Protein AF-A0A969YXL1-F1 (afdb_monomer)

Solvent-accessible surface area (backbone atoms only — not comparable to full-atom values): 4691 Å² total; per-residue (Å²): 108,62,54,79,76,50,51,51,56,39,69,39,36,36,38,21,20,74,84,59,49,70,38,40,58,62,44,44,59,56,29,59,74,64,72,26,51,74,46,72,30,48,39,83,42,71,49,66,64,57,42,70,75,39,45,71,64,31,46,45,78,38,82,44,72,36,60,48,65,90,30,40,29,66,69,46,53,54,50,50,56,65,58,40,106

Nearest PDB structures (foldseek):
  5j72-assembly1_A  TM=8.921E-01  e=1.726E-02  Clostridioides difficile 630
  7acx-assembly2_D  TM=8.076E-01  e=8.796E-03  Clostridioides difficile
  4u1t-assembly1_D  TM=4.734E-01  e=1.288E+00  Micromonospora echinospora
  3wgb-assembly1_C  TM=4.514E-01  e=3.786E+00  Aeromonas jandaei
  3wgb-assembly1_B  TM=4.820E-01  e=7.427E+00  Aeromonas jandaei

Structure (mmCIF, N/CA/C/O backbone):
data_AF-A0A969YXL1-F1
#
_entry.id   AF-A0A969YXL1-F1
#
loop_
_atom_site.group_PDB
_atom_site.id
_atom_site.type_symbol
_atom_site.label_atom_id
_atom_site.label_alt_id
_atom_site.label_comp_id
_atom_site.label_asym_id
_atom_site.label_entity_id
_atom_site.label_seq_id
_atom_site.pdbx_PDB_ins_code
_atom_site.Cartn_x
_atom_site.Cartn_y
_atom_site.Cartn_z
_atom_site.occupancy
_atom_site.B_iso_or_equiv
_atom_site.auth_seq_id
_atom_site.auth_comp_id
_atom_site.auth_asym_id
_atom_site.auth_atom_id
_atom_site.pdbx_PDB_model_num
ATOM 1 N N . MET A 1 1 ? 1.072 -4.458 -14.052 1.00 58.97 1 MET A N 1
ATOM 2 C CA . MET A 1 1 ? -0.038 -5.192 -13.405 1.00 58.97 1 MET A CA 1
ATOM 3 C C . MET A 1 1 ? -1.035 -4.288 -12.678 1.00 58.97 1 MET A C 1
ATOM 5 O O . MET A 1 1 ? -2.131 -4.155 -13.194 1.00 58.97 1 MET A O 1
ATOM 9 N N . ALA A 1 2 ? -0.725 -3.629 -11.548 1.00 63.41 2 ALA A N 1
ATOM 10 C CA . ALA A 1 2 ? -1.739 -2.824 -10.826 1.00 63.41 2 ALA A CA 1
ATOM 11 C C . ALA A 1 2 ? -2.360 -1.701 -11.687 1.00 63.41 2 ALA A C 1
ATOM 13 O O . ALA A 1 2 ? -3.580 -1.579 -11.760 1.00 63.41 2 ALA A O 1
ATOM 14 N N . LYS A 1 3 ? -1.525 -0.964 -12.430 1.00 66.38 3 LYS A N 1
ATOM 15 C CA . LYS A 1 3 ? -1.961 0.067 -13.386 1.00 66.38 3 LYS A CA 1
ATOM 16 C C . LYS A 1 3 ? -2.856 -0.457 -14.510 1.00 66.38 3 LYS A C 1
ATOM 18 O O . LYS A 1 3 ? -3.762 0.237 -14.944 1.00 66.38 3 LYS A O 1
ATOM 23 N N . GLU A 1 4 ? -2.622 -1.680 -14.971 1.00 71.69 4 GLU A N 1
ATOM 24 C CA . GLU A 1 4 ? -3.382 -2.271 -16.081 1.00 71.69 4 GLU A CA 1
ATOM 25 C C . GLU A 1 4 ? -4.773 -2.740 -15.644 1.00 71.69 4 GLU A C 1
ATOM 27 O O . GLU A 1 4 ? -5.686 -2.776 -16.460 1.00 71.69 4 GLU A O 1
ATOM 32 N N . ILE A 1 5 ? -4.937 -3.089 -14.363 1.00 75.31 5 ILE A N 1
ATOM 33 C CA . ILE A 1 5 ? -6.198 -3.604 -13.815 1.00 75.31 5 ILE A CA 1
ATOM 34 C C . ILE A 1 5 ? -7.059 -2.469 -13.249 1.00 75.31 5 ILE A C 1
ATOM 36 O O . ILE A 1 5 ? -8.267 -2.454 -13.465 1.00 75.31 5 ILE A O 1
ATOM 40 N N . PHE A 1 6 ? -6.448 -1.523 -12.531 1.00 73.50 6 PHE A N 1
ATOM 41 C CA . PHE A 1 6 ? -7.167 -0.483 -11.784 1.00 73.50 6 PHE A CA 1
ATOM 42 C C . PHE A 1 6 ? -7.062 0.916 -12.412 1.00 73.50 6 PHE A C 1
ATOM 44 O O . PHE A 1 6 ? -7.733 1.839 -11.958 1.00 73.50 6 PHE A O 1
ATOM 51 N N . GLY A 1 7 ? -6.245 1.095 -13.455 1.00 74.19 7 GLY A N 1
ATOM 52 C CA . GLY A 1 7 ? -6.027 2.399 -14.083 1.00 74.19 7 GLY A CA 1
ATOM 53 C C . GLY A 1 7 ? -5.327 3.401 -13.158 1.00 74.19 7 GLY A C 1
ATOM 54 O O . GLY A 1 7 ? -4.644 3.023 -12.206 1.00 74.19 7 GLY A O 1
ATOM 55 N N . ASP A 1 8 ? -5.493 4.690 -13.455 1.00 74.31 8 ASP A N 1
ATOM 56 C CA . ASP A 1 8 ? -4.848 5.805 -12.742 1.00 74.31 8 ASP A CA 1
ATOM 57 C C . ASP A 1 8 ? -5.719 6.398 -11.608 1.00 74.31 8 ASP A C 1
ATOM 59 O O . ASP A 1 8 ? -5.338 7.379 -10.971 1.00 74.31 8 ASP A O 1
ATOM 63 N N . SER A 1 9 ? -6.882 5.809 -11.305 1.00 72.25 9 SER A N 1
ATOM 64 C CA . SER A 1 9 ? -7.783 6.292 -10.247 1.00 72.25 9 SER A CA 1
ATOM 65 C C . SER A 1 9 ? -8.353 5.150 -9.411 1.00 72.25 9 SER A C 1
ATOM 67 O O . SER A 1 9 ? -8.983 4.249 -9.960 1.00 72.25 9 SER A O 1
ATOM 69 N N . SER A 1 10 ? -8.204 5.227 -8.086 1.00 77.56 10 SER A N 1
ATOM 70 C CA . SER A 1 10 ? -8.791 4.263 -7.148 1.00 77.56 10 SER A CA 1
ATOM 71 C C . SER A 1 10 ? -9.351 4.958 -5.907 1.00 77.56 10 SER A C 1
ATOM 73 O O . SER A 1 10 ? -8.801 5.945 -5.427 1.00 77.56 10 SER A O 1
ATOM 75 N N . ASP A 1 11 ? -10.437 4.438 -5.334 1.00 80.12 11 ASP A N 1
ATOM 76 C CA . ASP A 1 11 ? -10.952 4.961 -4.063 1.00 80.12 11 ASP A CA 1
ATOM 77 C C . ASP A 1 11 ? -10.048 4.583 -2.879 1.00 80.12 11 ASP A C 1
ATOM 79 O O . ASP A 1 11 ? -9.861 5.394 -1.970 1.00 80.12 11 ASP A O 1
ATOM 83 N N . ASN A 1 12 ? -9.440 3.392 -2.906 1.00 83.88 12 ASN A N 1
ATOM 84 C CA . ASN A 1 12 ? -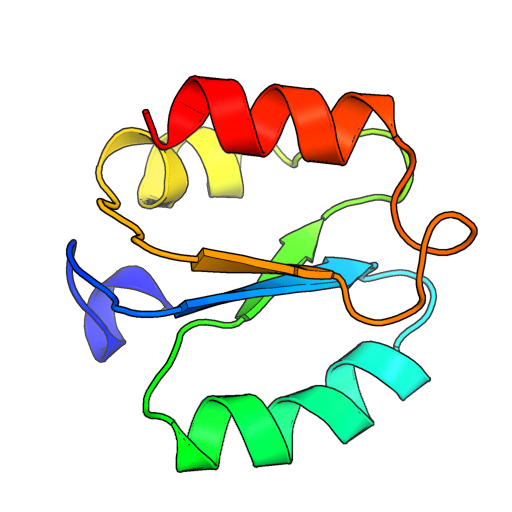8.515 2.939 -1.869 1.00 83.88 12 ASN A CA 1
ATOM 85 C C . ASN A 1 12 ? -7.201 2.437 -2.474 1.00 83.88 12 ASN A C 1
ATOM 87 O O . ASN A 1 12 ? -7.190 1.822 -3.539 1.00 83.88 12 ASN A O 1
ATOM 91 N N . LEU A 1 13 ? -6.104 2.641 -1.757 1.00 85.38 13 LEU A N 1
ATOM 92 C CA . LEU A 1 13 ? -4.803 2.055 -2.035 1.00 85.38 13 LEU A CA 1
ATOM 93 C C . LEU A 1 13 ? -4.356 1.267 -0.811 1.00 85.38 13 LEU A C 1
ATOM 95 O O . LEU A 1 13 ? -4.164 1.830 0.268 1.00 85.38 13 LEU A O 1
ATOM 99 N N . PHE A 1 14 ? -4.170 -0.033 -0.988 1.00 85.62 14 PHE A N 1
ATOM 100 C CA . PHE A 1 14 ? -3.673 -0.900 0.067 1.00 85.62 14 PHE A CA 1
ATOM 101 C C . PHE A 1 14 ? -2.158 -1.040 -0.038 1.00 85.62 14 PHE A C 1
ATOM 103 O O . PHE A 1 14 ? -1.608 -1.241 -1.120 1.00 85.62 14 PHE A O 1
ATOM 110 N N . VAL A 1 15 ? -1.477 -0.946 1.097 1.00 84.50 15 VAL A N 1
ATOM 111 C CA . V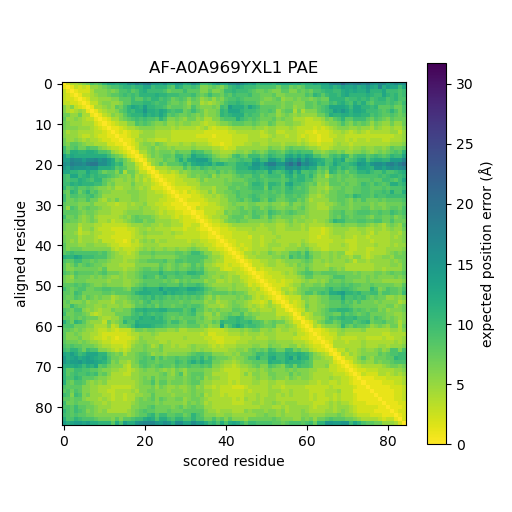AL A 1 15 ? -0.016 -0.931 1.168 1.00 84.50 15 VAL A CA 1
ATOM 112 C C . VAL A 1 15 ? 0.431 -1.990 2.156 1.00 84.50 15 VAL A C 1
ATOM 114 O O . VAL A 1 15 ? 0.036 -1.956 3.319 1.00 84.50 15 VAL A O 1
ATOM 117 N N . ALA A 1 16 ? 1.265 -2.919 1.707 1.00 83.75 16 ALA A N 1
ATOM 118 C CA . ALA A 1 16 ? 1.822 -3.965 2.556 1.00 83.75 16 ALA A CA 1
ATOM 119 C C . ALA A 1 16 ? 3.329 -4.111 2.330 1.00 83.75 16 ALA A C 1
ATOM 121 O O . ALA A 1 16 ? 3.877 -3.648 1.330 1.00 83.75 16 ALA A O 1
ATOM 122 N N . THR A 1 17 ? 4.011 -4.776 3.256 1.00 80.88 17 THR A N 1
ATOM 123 C CA . THR A 1 17 ? 5.430 -5.118 3.110 1.00 80.88 17 THR A CA 1
ATOM 124 C C . THR A 1 17 ? 5.592 -6.437 2.367 1.00 80.88 17 THR A C 1
ATOM 126 O O . THR A 1 17 ? 4.940 -7.429 2.685 1.00 80.88 17 THR A O 1
ATOM 129 N N . GLY A 1 18 ? 6.513 -6.468 1.402 1.00 68.19 18 GLY A N 1
ATOM 130 C CA . GLY A 1 18 ? 6.897 -7.705 0.712 1.00 68.19 18 GLY A CA 1
ATOM 131 C C . GLY A 1 18 ? 7.724 -8.676 1.568 1.00 68.19 18 GLY A C 1
ATOM 132 O O . GLY A 1 18 ? 8.056 -9.758 1.097 1.00 68.19 18 GLY A O 1
ATOM 133 N N . VAL A 1 19 ? 8.086 -8.295 2.798 1.00 66.62 19 VAL A N 1
ATOM 134 C CA . VAL A 1 19 ? 8.913 -9.097 3.718 1.00 66.62 19 VAL A CA 1
ATOM 135 C C . VAL A 1 19 ? 8.044 -9.845 4.735 1.00 66.62 19 VAL A C 1
ATOM 137 O O . VAL A 1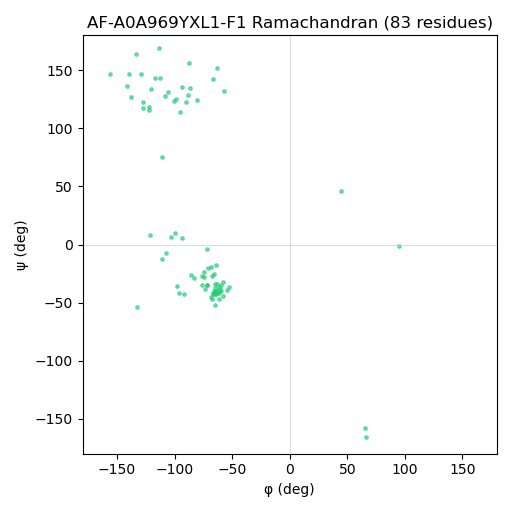 19 ? 8.336 -10.992 5.055 1.00 66.62 19 VAL A O 1
ATOM 140 N N . ASN A 1 20 ? 6.941 -9.235 5.184 1.00 63.59 20 ASN A N 1
ATOM 141 C CA . ASN A 1 20 ? 5.966 -9.845 6.092 1.00 63.59 20 ASN A CA 1
ATOM 142 C C . ASN A 1 20 ? 4.649 -10.106 5.340 1.00 63.59 20 ASN A C 1
ATOM 144 O O . ASN A 1 20 ? 3.650 -9.405 5.482 1.00 63.59 20 ASN A O 1
ATOM 148 N N . PHE A 1 21 ? 4.670 -11.146 4.507 1.00 63.56 21 PHE A N 1
ATOM 149 C CA . PHE A 1 21 ? 3.581 -11.520 3.599 1.00 63.56 21 PHE A CA 1
ATOM 150 C C . PHE A 1 21 ? 2.225 -11.964 4.210 1.00 63.56 21 PHE A C 1
ATOM 152 O O . PHE A 1 21 ? 1.249 -11.934 3.455 1.00 63.56 21 PHE A O 1
ATOM 159 N N . PRO A 1 22 ? 2.077 -12.364 5.498 1.00 68.44 22 PRO A N 1
ATOM 160 C CA . PRO A 1 22 ? 0.772 -12.788 6.023 1.00 68.44 22 PRO A CA 1
ATOM 161 C C . PRO A 1 22 ? -0.294 -11.689 5.944 1.00 68.44 22 PRO A C 1
ATOM 163 O O . PRO A 1 22 ? -1.443 -11.964 5.598 1.00 68.44 22 PRO A O 1
ATOM 166 N N . ASP A 1 23 ? 0.103 -10.439 6.195 1.00 65.94 23 ASP A N 1
ATOM 167 C CA . ASP A 1 23 ? -0.807 -9.289 6.210 1.00 65.94 23 ASP A CA 1
ATOM 168 C C . ASP A 1 23 ? -1.241 -8.898 4.794 1.00 65.94 23 ASP A C 1
ATOM 170 O O . ASP A 1 23 ? -2.406 -8.578 4.552 1.00 65.94 23 ASP A O 1
ATOM 174 N N . ALA A 1 24 ? -0.315 -8.986 3.833 1.00 69.50 24 ALA A N 1
ATOM 175 C CA . ALA A 1 24 ? -0.602 -8.778 2.417 1.00 69.50 24 ALA A CA 1
ATOM 176 C C . ALA A 1 24 ? -1.566 -9.848 1.882 1.00 69.50 24 ALA A C 1
ATOM 178 O O . ALA A 1 24 ? -2.487 -9.535 1.129 1.00 69.50 24 ALA A O 1
ATOM 179 N N . LEU A 1 25 ? -1.386 -11.105 2.303 1.00 73.12 25 LEU A N 1
ATOM 180 C CA . LEU A 1 25 ? -2.245 -12.214 1.902 1.00 73.12 25 LEU A CA 1
ATOM 181 C C . LEU A 1 25 ? -3.661 -12.059 2.471 1.00 73.12 25 LEU A C 1
ATOM 183 O O . LEU A 1 25 ? -4.629 -12.161 1.719 1.00 73.12 25 LEU A O 1
ATOM 187 N N . ALA A 1 26 ? -3.797 -11.743 3.760 1.00 75.75 26 ALA A N 1
ATOM 188 C CA . ALA A 1 26 ? -5.104 -11.503 4.373 1.00 75.75 26 ALA A CA 1
ATOM 189 C C . ALA A 1 26 ? -5.804 -10.268 3.774 1.00 75.75 26 ALA A C 1
ATOM 191 O O . ALA A 1 26 ? -6.996 -10.311 3.464 1.00 75.75 26 ALA A O 1
ATOM 192 N N . GLY A 1 27 ? -5.055 -9.186 3.542 1.00 71.25 27 GLY A N 1
ATOM 193 C CA . GLY A 1 27 ? -5.579 -7.965 2.934 1.00 71.25 27 GLY A CA 1
ATOM 194 C C . GLY A 1 27 ? -5.905 -8.094 1.445 1.00 71.25 27 GLY A C 1
ATOM 195 O O . GLY A 1 27 ? -6.727 -7.328 0.949 1.00 71.25 27 GLY A O 1
ATOM 196 N N . SER A 1 28 ? -5.343 -9.081 0.737 1.00 76.31 28 SER A N 1
ATOM 197 C CA . SER A 1 28 ? -5.626 -9.320 -0.689 1.00 76.31 28 SER A CA 1
ATOM 198 C C . SER A 1 28 ? -7.085 -9.641 -0.981 1.00 76.31 28 SER A C 1
ATOM 200 O O . SER A 1 28 ? -7.638 -9.150 -1.963 1.00 76.31 28 SER A O 1
ATOM 202 N N . ILE A 1 29 ? -7.740 -10.376 -0.083 1.00 78.81 29 ILE A N 1
ATOM 203 C CA . ILE A 1 29 ? -9.167 -10.687 -0.190 1.00 78.81 29 ILE A CA 1
ATOM 204 C C . ILE A 1 29 ? -9.992 -9.405 -0.039 1.00 78.81 29 ILE A C 1
ATOM 206 O O . ILE A 1 29 ? -10.927 -9.166 -0.803 1.00 78.81 29 ILE A O 1
ATOM 210 N N . PHE A 1 30 ? -9.617 -8.551 0.915 1.00 77.69 30 PHE A N 1
ATOM 211 C CA . PHE A 1 30 ? -10.314 -7.294 1.169 1.00 77.69 30 PHE A CA 1
ATOM 212 C C . PHE A 1 30 ? -10.132 -6.297 0.018 1.00 77.69 30 PHE A C 1
ATOM 214 O O . PHE A 1 30 ? -11.114 -5.746 -0.470 1.00 77.69 30 PHE A O 1
ATOM 221 N N . ALA A 1 31 ? -8.907 -6.143 -0.490 1.00 78.19 31 ALA A N 1
ATOM 222 C CA . ALA A 1 31 ? -8.624 -5.282 -1.634 1.00 78.19 31 ALA A CA 1
ATOM 223 C C . ALA A 1 31 ? -9.292 -5.777 -2.925 1.00 78.19 31 ALA A C 1
ATOM 225 O O . ALA A 1 31 ? -9.809 -4.976 -3.704 1.00 78.19 31 ALA A O 1
ATOM 226 N N . GLY A 1 32 ? -9.343 -7.099 -3.128 1.00 77.81 32 GLY A N 1
ATOM 227 C CA . GLY A 1 32 ? -10.098 -7.712 -4.218 1.00 77.81 32 GLY A CA 1
ATOM 228 C C . GLY A 1 32 ? -11.594 -7.410 -4.121 1.00 77.81 32 GLY A C 1
ATOM 229 O O . GLY A 1 32 ? -12.216 -7.049 -5.119 1.00 77.81 32 GLY A O 1
ATOM 230 N N . SER A 1 33 ? -12.159 -7.468 -2.911 1.00 79.94 33 SER A N 1
ATOM 231 C CA . SER A 1 33 ? -13.570 -7.146 -2.668 1.00 79.94 33 SER A CA 1
ATOM 232 C C . SER A 1 33 ? -13.904 -5.668 -2.882 1.00 79.94 33 SER A C 1
ATOM 234 O O . SER A 1 33 ? -15.053 -5.359 -3.189 1.00 79.94 33 SER A O 1
ATOM 236 N N . THR A 1 34 ? -12.943 -4.758 -2.712 1.00 80.50 34 THR A N 1
ATOM 237 C CA . THR A 1 34 ? -13.132 -3.315 -2.937 1.00 80.50 34 THR A CA 1
ATOM 238 C C . THR A 1 34 ? -12.609 -2.849 -4.296 1.00 80.50 34 THR A C 1
ATOM 240 O O . THR A 1 34 ? -12.495 -1.643 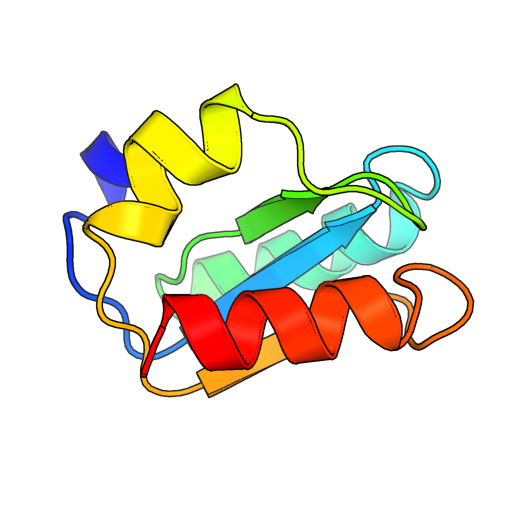-4.511 1.00 80.50 34 THR A O 1
ATOM 243 N N . SER A 1 35 ? -12.245 -3.778 -5.192 1.00 79.81 35 SER A N 1
ATOM 244 C CA . SER A 1 35 ? -11.621 -3.487 -6.493 1.00 79.81 35 SER A CA 1
ATOM 245 C C . SER A 1 35 ? -10.507 -2.441 -6.388 1.00 79.81 35 SER A C 1
ATOM 247 O O . SER A 1 35 ? -10.459 -1.476 -7.144 1.00 79.81 35 SER A O 1
ATOM 249 N N . SER A 1 36 ? -9.633 -2.614 -5.400 1.00 83.31 36 SER A N 1
ATOM 250 C CA . SER A 1 36 ? -8.582 -1.660 -5.074 1.00 83.31 36 SER A CA 1
ATOM 251 C C . SER A 1 36 ? -7.198 -2.285 -5.270 1.00 83.31 36 SER A C 1
ATOM 253 O O . SER A 1 36 ? -7.001 -3.462 -4.954 1.00 83.31 36 SER A O 1
ATOM 255 N N . PRO A 1 37 ? -6.209 -1.513 -5.743 1.00 82.38 37 PRO A N 1
ATOM 256 C CA . PRO A 1 37 ? -4.839 -1.973 -5.870 1.00 82.38 37 PRO A CA 1
ATOM 257 C C . PRO A 1 37 ? -4.199 -2.248 -4.504 1.00 82.38 37 PRO A C 1
ATOM 259 O O . PRO A 1 37 ? -4.367 -1.484 -3.550 1.00 82.38 37 PRO A O 1
ATOM 262 N N . ILE A 1 38 ? -3.387 -3.308 -4.453 1.00 82.69 38 ILE A N 1
ATOM 263 C CA . ILE A 1 38 ? -2.372 -3.509 -3.416 1.00 82.69 38 ILE A CA 1
ATOM 264 C C . ILE A 1 38 ? -1.006 -3.232 -4.018 1.00 82.69 38 ILE A C 1
ATOM 266 O O . ILE A 1 38 ? -0.652 -3.790 -5.059 1.00 82.69 38 ILE A O 1
ATOM 270 N N . ILE A 1 39 ? -0.220 -2.421 -3.320 1.00 82.62 39 ILE A N 1
ATOM 271 C CA . ILE A 1 39 ? 1.193 -2.222 -3.609 1.00 82.62 39 ILE A CA 1
ATOM 272 C C . ILE A 1 39 ? 2.056 -2.793 -2.491 1.00 82.62 39 ILE A C 1
ATOM 274 O O . ILE A 1 39 ? 1.729 -2.719 -1.304 1.00 82.62 39 ILE A O 1
ATOM 278 N N . LEU A 1 40 ? 3.188 -3.357 -2.900 1.00 82.56 40 LEU A N 1
ATOM 279 C CA . LEU A 1 40 ? 4.195 -3.875 -1.991 1.00 82.56 40 LEU A CA 1
ATOM 280 C C . LEU A 1 40 ? 5.324 -2.857 -1.863 1.00 82.56 40 LEU A C 1
ATOM 282 O O . LEU A 1 40 ? 5.945 -2.465 -2.852 1.00 82.56 40 LEU A O 1
ATOM 286 N N . VAL A 1 41 ? 5.597 -2.449 -0.631 1.00 82.81 41 VAL A N 1
ATOM 287 C CA . VAL A 1 41 ? 6.722 -1.583 -0.273 1.00 82.81 41 VAL A CA 1
ATOM 288 C C . VAL A 1 41 ? 7.720 -2.355 0.586 1.00 82.81 41 VAL A C 1
ATOM 290 O O . VAL A 1 41 ? 7.459 -3.473 1.039 1.00 82.81 41 VAL A O 1
ATOM 293 N N . ARG A 1 42 ? 8.899 -1.777 0.808 1.00 81.88 42 ARG A N 1
ATOM 294 C CA . ARG A 1 42 ? 9.782 -2.228 1.887 1.00 81.88 42 ARG A CA 1
ATOM 295 C C . ARG A 1 42 ? 9.400 -1.473 3.150 1.00 81.88 42 ARG A C 1
ATOM 297 O O . ARG A 1 42 ? 8.876 -0.365 3.071 1.00 81.88 42 ARG A O 1
ATOM 304 N N . SER A 1 43 ? 9.707 -2.044 4.310 1.00 78.06 43 SER A N 1
ATOM 305 C CA . SER A 1 43 ? 9.331 -1.451 5.598 1.00 78.06 43 SER A CA 1
ATOM 306 C C . SER A 1 43 ? 9.773 0.005 5.735 1.00 78.06 43 SER A C 1
ATOM 308 O O . SER A 1 43 ? 9.023 0.825 6.237 1.00 78.06 43 SER A O 1
ATOM 310 N N . ASN A 1 44 ? 10.941 0.343 5.204 1.00 80.81 44 ASN A N 1
ATOM 311 C CA . ASN A 1 44 ? 11.587 1.647 5.316 1.00 80.81 44 ASN A CA 1
ATOM 312 C C . ASN A 1 44 ? 11.867 2.318 3.958 1.00 80.81 44 ASN A C 1
ATOM 314 O O . ASN A 1 44 ? 12.567 3.325 3.907 1.00 80.81 44 ASN A O 1
ATOM 318 N N . SER A 1 45 ? 11.372 1.773 2.842 1.00 80.50 45 SER A N 1
ATOM 319 C CA . SER A 1 45 ? 11.539 2.412 1.530 1.00 80.50 45 SER A CA 1
ATOM 320 C C . SER A 1 45 ? 10.470 1.999 0.525 1.00 80.50 45 SER A C 1
ATOM 322 O O . SER A 1 45 ? 10.009 0.858 0.494 1.00 80.50 45 SER A O 1
ATOM 324 N N . ILE A 1 46 ? 10.113 2.929 -0.356 1.00 80.12 46 ILE A N 1
ATOM 325 C CA . ILE A 1 46 ? 9.259 2.654 -1.510 1.00 80.12 46 ILE A CA 1
ATOM 326 C C . ILE A 1 46 ? 10.177 2.266 -2.675 1.00 80.12 46 ILE A C 1
ATOM 328 O O . ILE A 1 46 ? 11.070 3.044 -3.023 1.00 80.12 46 ILE A O 1
ATOM 332 N N . PRO A 1 47 ? 10.009 1.082 -3.288 1.00 80.62 47 PRO A N 1
ATOM 333 C CA . PRO A 1 47 ? 10.752 0.731 -4.491 1.00 80.62 47 PRO A CA 1
ATOM 334 C C . PRO A 1 47 ? 10.521 1.774 -5.594 1.00 80.62 47 PRO A C 1
ATOM 336 O O . PRO A 1 47 ? 9.380 2.140 -5.880 1.00 80.62 47 PRO A O 1
ATOM 339 N N . ALA A 1 48 ? 11.598 2.235 -6.233 1.00 75.88 48 ALA A N 1
ATOM 340 C CA . ALA A 1 48 ? 11.534 3.306 -7.230 1.00 75.88 48 ALA A CA 1
ATOM 341 C C . ALA A 1 48 ? 10.606 2.974 -8.413 1.00 75.88 48 ALA A C 1
ATOM 343 O O . ALA A 1 48 ? 9.941 3.864 -8.937 1.00 75.88 48 ALA A O 1
ATOM 344 N N . GLU A 1 49 ? 10.507 1.699 -8.792 1.00 75.56 49 GLU A N 1
ATOM 345 C CA . GLU A 1 49 ? 9.590 1.229 -9.838 1.00 75.56 49 GLU A CA 1
ATOM 346 C C . GLU A 1 49 ? 8.119 1.427 -9.458 1.00 75.56 49 GLU A C 1
ATOM 348 O O . GLU A 1 49 ? 7.342 1.912 -10.273 1.00 75.56 49 GLU A O 1
ATOM 353 N N . VAL A 1 50 ? 7.739 1.136 -8.208 1.00 77.50 50 VAL A N 1
ATOM 354 C CA . VAL A 1 50 ? 6.360 1.330 -7.721 1.00 77.50 50 VAL A CA 1
ATOM 355 C C . VAL A 1 50 ? 6.015 2.817 -7.700 1.00 77.50 50 VAL A C 1
ATOM 357 O O . VAL A 1 50 ? 4.917 3.212 -8.097 1.00 77.50 50 VAL A O 1
ATOM 360 N N . ASN A 1 51 ? 6.976 3.645 -7.282 1.00 74.44 51 ASN A N 1
ATOM 361 C CA . ASN A 1 51 ? 6.797 5.088 -7.251 1.00 74.44 51 ASN A CA 1
ATOM 362 C C . ASN A 1 51 ? 6.616 5.679 -8.657 1.00 74.44 51 ASN A C 1
ATOM 364 O O . ASN A 1 51 ? 5.650 6.383 -8.934 1.00 74.44 51 ASN A O 1
ATOM 368 N N . THR A 1 52 ? 7.536 5.358 -9.564 1.00 68.06 52 THR A N 1
ATOM 369 C CA . THR A 1 52 ? 7.581 5.972 -10.897 1.00 68.06 52 THR A CA 1
ATOM 370 C C . THR A 1 52 ? 6.524 5.430 -11.852 1.00 68.06 52 THR A C 1
ATOM 372 O O . THR A 1 52 ? 6.009 6.208 -12.651 1.00 68.06 52 THR A O 1
ATOM 375 N N . GLN A 1 53 ? 6.165 4.143 -11.776 1.00 69.75 53 GLN A N 1
ATOM 376 C CA . GLN A 1 53 ? 5.185 3.552 -12.695 1.00 69.75 53 GLN A CA 1
ATOM 377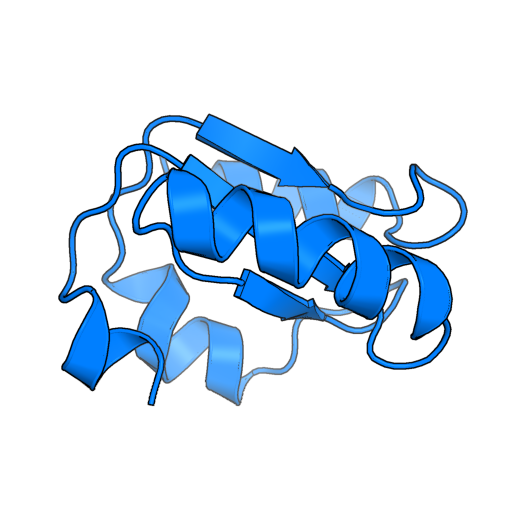 C C . GLN A 1 53 ? 3.731 3.727 -12.264 1.00 69.75 53 GLN A C 1
ATOM 379 O O . GLN A 1 53 ? 2.852 3.656 -13.125 1.00 69.75 53 GLN A O 1
ATOM 384 N N . TYR A 1 54 ? 3.463 3.872 -10.962 1.00 74.12 54 TYR A N 1
ATOM 385 C CA . TYR A 1 54 ? 2.095 3.787 -10.461 1.00 74.12 54 TYR A CA 1
ATOM 386 C C . TYR A 1 54 ? 1.715 4.907 -9.502 1.00 74.12 54 TYR A C 1
ATOM 388 O O . TYR A 1 54 ? 0.741 5.598 -9.764 1.00 74.12 54 TYR A O 1
ATOM 396 N N . LEU A 1 55 ? 2.479 5.140 -8.432 1.00 76.50 55 LEU A N 1
ATOM 397 C CA . LEU A 1 55 ? 2.110 6.154 -7.433 1.00 76.50 55 LEU A CA 1
ATOM 398 C C . LEU A 1 55 ? 2.109 7.582 -7.992 1.00 76.50 55 LEU A C 1
ATOM 400 O O . LEU A 1 55 ? 1.271 8.377 -7.596 1.00 76.50 55 LEU A O 1
ATOM 404 N N . SER A 1 56 ? 3.006 7.889 -8.931 1.00 73.94 56 SER A N 1
ATOM 405 C CA . SER A 1 56 ? 3.123 9.212 -9.559 1.00 73.94 56 SER A CA 1
ATOM 406 C C . SER A 1 56 ? 1.914 9.622 -10.406 1.00 73.94 56 SER A C 1
ATOM 408 O O . SER A 1 56 ? 1.688 10.812 -10.612 1.00 73.94 56 SER A O 1
ATOM 410 N N . THR A 1 57 ? 1.159 8.654 -10.931 1.00 74.31 57 THR A N 1
ATOM 411 C CA . THR A 1 57 ? -0.015 8.903 -11.781 1.00 74.31 57 THR A CA 1
ATOM 412 C C . THR A 1 57 ? -1.32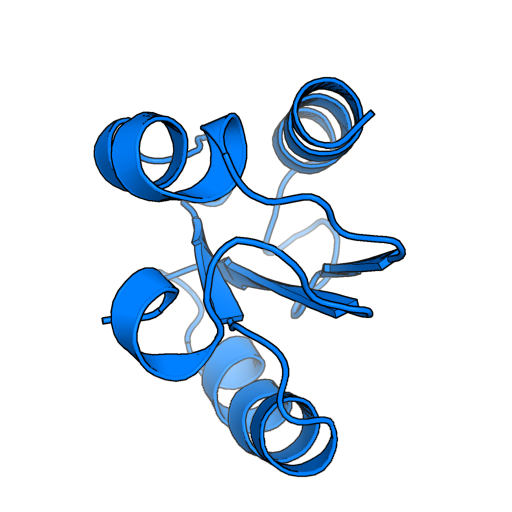4 8.535 -11.098 1.00 74.31 57 THR A C 1
ATOM 414 O O . THR A 1 57 ? -2.389 8.884 -11.600 1.00 74.31 57 THR A O 1
ATOM 417 N N . LEU A 1 58 ? -1.257 7.827 -9.972 1.00 77.62 58 LEU A N 1
ATOM 418 C CA . LEU A 1 58 ? -2.418 7.337 -9.255 1.00 77.62 58 LEU A CA 1
ATOM 419 C C . LEU A 1 58 ? -3.034 8.447 -8.403 1.00 77.62 58 LEU A C 1
ATOM 421 O O . LEU A 1 58 ? -2.401 8.983 -7.503 1.00 77.62 58 LEU A O 1
ATOM 425 N N . SER A 1 59 ? -4.318 8.715 -8.609 1.00 74.25 59 SER A N 1
ATOM 426 C CA . SER A 1 59 ? -5.125 9.489 -7.664 1.00 74.25 59 SER A CA 1
ATOM 427 C C . SER A 1 59 ? -5.869 8.531 -6.735 1.00 74.25 59 SER A C 1
ATOM 429 O O . SER A 1 59 ? -6.730 7.773 -7.188 1.00 74.25 59 SER A O 1
ATOM 431 N N . SER A 1 60 ? -5.527 8.542 -5.441 1.00 74.38 60 SER A N 1
ATOM 432 C CA . SER A 1 60 ? -6.163 7.697 -4.419 1.00 74.38 60 SER A CA 1
ATOM 433 C C . SER A 1 60 ? -6.801 8.519 -3.310 1.00 74.38 60 SER A C 1
ATOM 435 O O . SER A 1 60 ? -6.172 9.420 -2.767 1.00 74.38 60 SER A O 1
ATOM 437 N N . LYS A 1 61 ? -8.038 8.185 -2.923 1.00 70.88 61 LYS A N 1
ATOM 438 C CA . LYS A 1 61 ? -8.745 8.919 -1.854 1.00 70.88 61 LYS A CA 1
ATOM 439 C C . LYS A 1 61 ? -8.378 8.452 -0.450 1.00 70.88 61 LYS A C 1
ATOM 441 O O . LYS A 1 61 ? -8.492 9.230 0.495 1.00 70.88 61 LYS A O 1
ATOM 446 N N . LYS A 1 62 ? -7.998 7.182 -0.291 1.00 81.38 62 LYS A N 1
ATOM 447 C CA . LYS A 1 62 ? -7.641 6.591 1.004 1.00 81.38 62 LYS A CA 1
ATOM 448 C C . LYS A 1 62 ? -6.465 5.639 0.875 1.00 81.38 62 LYS A C 1
ATOM 450 O O . LYS A 1 62 ? -6.444 4.798 -0.017 1.00 81.38 62 LYS A O 1
ATOM 455 N N . ILE A 1 63 ? -5.530 5.734 1.813 1.00 83.31 63 ILE A N 1
ATOM 456 C CA . ILE A 1 63 ? -4.387 4.827 1.931 1.00 83.31 63 ILE A CA 1
ATOM 457 C C . ILE A 1 63 ? -4.617 3.938 3.152 1.00 83.31 63 ILE A C 1
ATOM 459 O O . ILE A 1 63 ? -4.886 4.437 4.244 1.00 83.31 63 ILE A O 1
ATOM 463 N N . VAL A 1 64 ? -4.519 2.623 2.971 1.00 84.38 64 VAL A N 1
ATOM 464 C CA . VAL A 1 64 ? -4.685 1.632 4.038 1.00 84.38 64 VAL A CA 1
ATOM 465 C C . VAL A 1 64 ? -3.423 0.789 4.135 1.00 84.38 64 VAL A C 1
ATOM 467 O O . VAL A 1 64 ? -3.081 0.052 3.213 1.00 84.38 64 VAL A O 1
ATOM 470 N N . THR A 1 65 ? -2.727 0.873 5.264 1.00 82.06 65 THR A N 1
ATOM 471 C CA . THR A 1 65 ? -1.555 0.045 5.551 1.00 82.06 65 THR A CA 1
ATOM 472 C C . THR A 1 65 ? -1.955 -1.272 6.208 1.00 82.06 65 THR A C 1
ATOM 474 O O . THR A 1 65 ? -2.670 -1.310 7.208 1.00 82.06 65 THR A O 1
ATOM 477 N N . LEU A 1 66 ? -1.464 -2.371 5.647 1.00 79.25 66 LEU A N 1
ATOM 478 C CA . LEU A 1 66 ? -1.652 -3.730 6.139 1.00 79.25 66 LEU A CA 1
ATOM 479 C C . LEU A 1 66 ? -0.399 -4.139 6.928 1.00 79.25 66 LEU A C 1
ATOM 481 O O . LEU A 1 66 ? 0.717 -4.037 6.418 1.00 79.25 66 LEU A O 1
ATOM 485 N N . GLY A 1 67 ? -0.589 -4.560 8.182 1.00 71.88 67 GLY A N 1
ATOM 486 C CA . GLY A 1 67 ? 0.496 -4.922 9.111 1.00 71.88 67 GLY A CA 1
ATOM 487 C C . GLY A 1 67 ? 0.953 -3.800 10.062 1.00 71.88 67 GLY A C 1
ATOM 488 O O . GLY A 1 67 ? 1.814 -4.013 10.916 1.00 71.88 67 GLY A O 1
ATOM 489 N N . GLY A 1 68 ? 0.363 -2.603 9.970 1.00 72.88 68 GLY A N 1
ATOM 490 C CA . GLY A 1 68 ? 0.643 -1.481 10.878 1.00 72.88 68 GLY A CA 1
ATOM 491 C C . GLY A 1 68 ? 2.066 -0.908 10.774 1.00 72.88 68 GLY A C 1
ATOM 492 O O . GLY A 1 68 ? 2.807 -1.187 9.831 1.00 72.88 68 GLY A O 1
ATOM 493 N N . LEU A 1 69 ? 2.461 -0.099 11.768 1.00 69.62 69 LEU A N 1
ATOM 494 C CA . LEU A 1 69 ? 3.743 0.634 11.768 1.00 69.62 69 LEU A CA 1
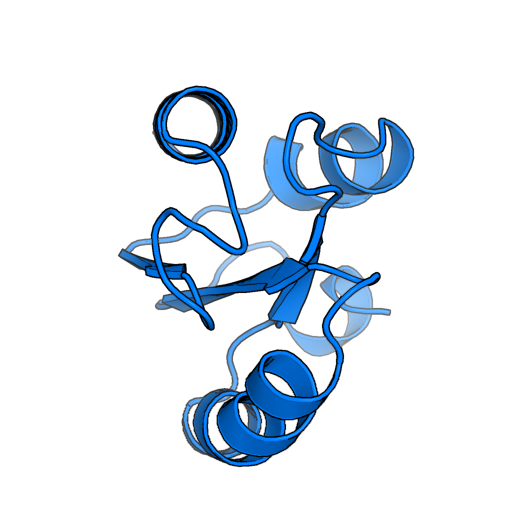ATOM 495 C C . LEU A 1 69 ? 4.989 -0.255 11.893 1.00 69.62 69 LEU A C 1
ATOM 497 O O . LEU A 1 69 ? 6.092 0.169 11.553 1.00 69.62 69 LEU A O 1
ATOM 501 N N . GLY A 1 70 ? 4.824 -1.488 12.383 1.00 69.44 70 GLY A N 1
ATOM 502 C CA . GLY A 1 70 ? 5.904 -2.479 12.415 1.00 69.44 70 GLY A CA 1
ATOM 503 C C . GLY A 1 70 ? 6.209 -3.066 11.034 1.00 69.44 70 GLY A 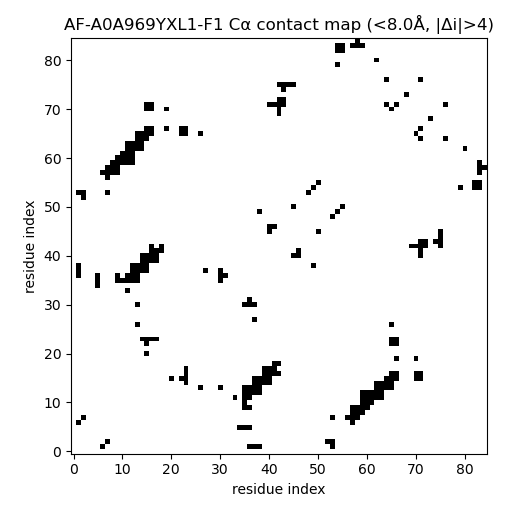C 1
ATOM 504 O O . GLY A 1 70 ? 7.317 -3.537 10.792 1.00 69.44 70 GLY A O 1
ATOM 505 N N . ALA A 1 71 ? 5.237 -3.016 10.124 1.00 73.31 71 ALA A N 1
ATOM 506 C CA . ALA A 1 71 ? 5.326 -3.578 8.787 1.00 73.31 71 ALA A CA 1
ATOM 507 C C . ALA A 1 71 ? 5.731 -2.505 7.759 1.00 73.31 71 ALA A C 1
ATOM 509 O O . ALA A 1 71 ? 6.602 -2.754 6.919 1.00 73.31 71 ALA A O 1
ATOM 510 N N . VAL A 1 72 ? 5.159 -1.301 7.882 1.00 79.94 72 VAL A N 1
ATOM 511 C CA . VAL A 1 72 ? 5.472 -0.105 7.085 1.00 79.94 72 VAL A CA 1
ATOM 512 C C . VAL A 1 72 ? 5.779 1.054 8.033 1.00 79.94 72 VAL A C 1
ATOM 514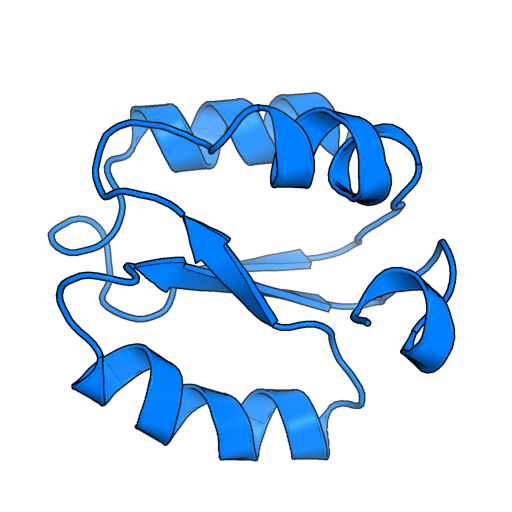 O O . VAL A 1 72 ? 4.918 1.471 8.801 1.00 79.94 72 VAL A O 1
ATOM 517 N N . SER A 1 73 ? 6.997 1.587 7.983 1.00 82.62 73 SER A N 1
ATOM 518 C CA . SER A 1 73 ? 7.427 2.704 8.824 1.00 82.62 73 SER A CA 1
ATOM 519 C C . SER A 1 73 ? 6.619 3.973 8.544 1.00 82.62 73 SER A C 1
ATOM 521 O O . SER A 1 73 ? 6.176 4.216 7.419 1.00 82.62 73 SER A O 1
ATOM 523 N N . GLN A 1 74 ? 6.491 4.820 9.567 1.00 82.25 74 GLN A N 1
ATOM 524 C CA . GLN A 1 74 ? 5.765 6.090 9.484 1.00 82.25 74 GLN A CA 1
ATOM 525 C C . GLN A 1 74 ? 6.270 6.977 8.333 1.00 82.25 74 GLN A C 1
ATOM 527 O O . GLN A 1 74 ? 5.461 7.577 7.632 1.00 82.25 74 GLN A O 1
ATOM 532 N N . ASP A 1 75 ? 7.584 7.017 8.089 1.00 83.62 75 ASP A N 1
ATOM 533 C CA . ASP A 1 75 ? 8.177 7.813 7.007 1.00 83.62 75 ASP A CA 1
ATOM 534 C C . ASP A 1 75 ? 7.662 7.409 5.622 1.00 83.62 75 ASP A C 1
ATOM 536 O O . ASP A 1 75 ? 7.371 8.264 4.787 1.00 83.62 75 ASP A O 1
ATOM 540 N N . VAL A 1 76 ? 7.492 6.104 5.383 1.00 83.38 76 VAL A N 1
ATOM 541 C CA . VAL A 1 76 ? 6.945 5.588 4.122 1.00 83.38 76 VAL A CA 1
ATOM 542 C C . VAL A 1 76 ? 5.485 6.002 3.972 1.00 83.38 76 VAL A C 1
ATOM 544 O O . VAL A 1 76 ? 5.077 6.422 2.892 1.00 83.38 76 VAL A O 1
ATOM 547 N N . PHE A 1 77 ? 4.706 5.934 5.054 1.00 81.69 77 PHE A N 1
ATOM 548 C CA . PHE A 1 77 ? 3.310 6.367 5.044 1.00 81.69 77 PHE A CA 1
ATOM 549 C C . PHE A 1 77 ? 3.175 7.862 4.722 1.00 81.69 77 PHE A C 1
ATOM 551 O O . PHE A 1 77 ? 2.400 8.236 3.845 1.00 81.69 77 PHE A O 1
ATOM 558 N N . VAL A 1 78 ? 3.981 8.708 5.369 1.00 83.94 78 VAL A N 1
ATOM 559 C CA . VAL A 1 78 ? 4.000 10.157 5.111 1.00 83.94 78 VAL A CA 1
ATOM 560 C C . VAL A 1 78 ? 4.416 10.454 3.669 1.00 83.94 78 VAL A C 1
ATOM 562 O O . VAL A 1 78 ? 3.821 11.313 3.021 1.00 83.94 78 VAL A O 1
ATOM 565 N N . ASN A 1 79 ? 5.402 9.725 3.139 1.00 83.56 79 ASN A N 1
ATOM 566 C CA . ASN A 1 79 ? 5.836 9.891 1.755 1.00 83.56 79 ASN A CA 1
ATOM 567 C C . ASN A 1 79 ? 4.725 9.524 0.755 1.00 83.56 79 ASN A C 1
ATOM 569 O O . ASN A 1 79 ? 4.513 10.245 -0.217 1.00 83.56 79 ASN A O 1
ATOM 573 N N . LEU A 1 80 ? 3.968 8.456 1.026 1.00 80.69 80 LEU A N 1
ATOM 574 C CA . LEU A 1 80 ? 2.814 8.058 0.215 1.00 80.69 80 LEU A CA 1
ATOM 575 C C . LEU A 1 80 ? 1.690 9.099 0.254 1.00 80.69 80 LEU A C 1
ATOM 577 O O . LEU A 1 80 ? 1.131 9.417 -0.791 1.00 80.69 80 LEU A O 1
ATOM 581 N N . GLU A 1 81 ? 1.385 9.666 1.424 1.00 79.81 81 GLU A N 1
ATOM 582 C CA . GLU A 1 81 ? 0.403 10.755 1.527 1.00 79.81 81 GLU A CA 1
ATOM 583 C C . GLU A 1 81 ? 0.829 12.014 0.766 1.00 79.81 81 GLU A C 1
ATOM 585 O O . GLU A 1 81 ? -0.023 12.719 0.234 1.00 79.81 81 GLU A O 1
ATOM 590 N N . GLN A 1 82 ? 2.130 12.314 0.701 1.00 79.62 82 GLN A N 1
ATOM 591 C CA . GLN A 1 82 ? 2.634 13.440 -0.088 1.00 79.62 82 GLN A CA 1
ATOM 592 C C . GLN A 1 82 ? 2.568 13.190 -1.595 1.00 79.62 82 GLN A C 1
ATOM 594 O O . GLN A 1 82 ? 2.340 14.134 -2.343 1.00 79.62 82 GLN A O 1
ATOM 599 N N . LEU A 1 83 ? 2.785 11.950 -2.035 1.00 76.12 83 LEU A N 1
ATOM 600 C CA . LEU A 1 83 ? 2.762 11.582 -3.453 1.00 76.12 83 LEU A CA 1
ATOM 601 C C . LEU A 1 83 ? 1.346 11.527 -4.037 1.00 76.12 83 LEU A C 1
ATOM 603 O O . LEU A 1 83 ? 1.185 11.727 -5.234 1.00 76.12 83 LEU A O 1
ATOM 607 N N . LEU A 1 84 ? 0.345 11.233 -3.205 1.00 72.00 84 LEU A N 1
ATOM 608 C CA . LEU A 1 84 ? -1.047 11.018 -3.619 1.00 72.00 84 LEU A CA 1
ATOM 609 C C . LEU A 1 84 ? -1.964 12.222 -3.328 1.00 72.00 84 LEU A C 1
ATOM 611 O O . LEU A 1 84 ? -3.181 12.114 -3.485 1.00 72.00 84 LEU A O 1
ATOM 615 N N . LYS A 1 85 ? -1.384 13.341 -2.879 1.00 60.47 85 LYS A N 1
ATOM 616 C CA . LYS A 1 85 ? -2.050 14.633 -2.668 1.00 60.47 85 LYS A CA 1
ATOM 617 C C . LYS A 1 85 ? -2.049 15.472 -3.937 1.00 60.47 85 LYS A C 1
ATOM 619 O O . LYS A 1 85 ? -3.081 16.141 -4.164 1.00 60.47 85 LYS A O 1
#

Sequence (85 aa):
MAKEIFGDSSDNLFVATGVNFPDALAGSIFAGSTSSPIILVRSNSIPAEVNTQYLSTLSSKKIVTLGGLGAVSQDVFVNLEQLLK

Mean predicted aligned error: 6.32 Å

Radius of gyration: 11.51 Å; Cα contacts (8 Å, |Δi|>4): 141; chains: 1; bounding box: 25×27×28 Å

Secondary structure (DSSP, 8-state):
-HHHHHTTEEEEEEEEESSSHHHHHHHHHHHHHTT--EEEEBTTB--HHHIIIIITT-EEEEEEESS-TTTS-HHHHHHHHHH--

pLDDT: mean 76.46, std 6.21, range [58.97, 85.62]

Foldseek 3Di:
DQCVQQNQEDQEEEEFAPVPCPQVVVCVVVCVVRVYDYDHAHQEGRPPCCLVVHLQRHAYNYYHYGPPCVGHPPVNVVVSVVSND